Protein AF-W4GWV2-F1 (afdb_monomer_lite)

Sequence (86 aa):
MPSLLTHDEPAAASADTNLKWRVDVVLHTKEQTNVQEPKALVELSSQEAEGNTVRMQMSRAQVSEVLREFEKIQQLIDARQKAKAN

Secondary structure (DSSP, 8-state):
------------------EEEEEEEE----STT--PPPEEEEEEEESSSTT-EEEEEEEHHHHHHHHHHHHHHHHHHHHHHHHH--

Organism: Aphanomyces astaci (NCBI:txid112090)

Radius of gyration: 21.98 Å; chains: 1; bounding box: 74×21×52 Å

InterPro domains:
  IPR017920 COMM domain [PF07258] (18-73)
  IPR017920 COMM domain [PS51269] (15-81)

pLDDT: mean 71.13, std 16.31, range [37.31, 92.06]

Structure (mmCIF, N/CA/C/O backbone):
data_AF-W4GWV2-F1
#
_entry.id   AF-W4GWV2-F1
#
loop_
_atom_site.group_PDB
_atom_site.id
_atom_site.type_symbol
_atom_site.label_atom_id
_atom_site.label_alt_id
_atom_site.label_comp_id
_atom_site.label_asym_id
_atom_site.label_entity_id
_atom_site.label_seq_id
_atom_site.pdbx_PDB_ins_code
_atom_site.Cartn_x
_atom_site.Cartn_y
_atom_site.Cartn_z
_atom_site.occupancy
_atom_site.B_iso_or_equiv
_atom_site.auth_seq_id
_atom_site.auth_comp_id
_atom_site.auth_asym_id
_atom_site.auth_atom_id
_atom_site.pdbx_PDB_model_num
ATOM 1 N N . MET A 1 1 ? 53.413 16.100 -18.129 1.00 44.59 1 MET A N 1
ATOM 2 C CA . MET A 1 1 ? 52.223 15.279 -18.430 1.00 44.59 1 MET A CA 1
ATOM 3 C C . MET A 1 1 ? 51.526 15.012 -17.103 1.00 44.59 1 MET A C 1
ATOM 5 O O . MET A 1 1 ? 52.135 14.326 -16.292 1.00 44.59 1 MET A O 1
ATOM 9 N N . PRO A 1 2 ? 50.371 15.626 -16.794 1.00 40.44 2 PRO A N 1
ATOM 10 C CA . PRO A 1 2 ? 49.672 15.339 -15.548 1.00 40.44 2 PRO A CA 1
ATOM 11 C C . PRO A 1 2 ? 48.962 13.986 -15.671 1.00 40.44 2 PRO A C 1
ATOM 13 O O . PRO A 1 2 ? 48.315 13.706 -16.680 1.00 40.44 2 PRO A O 1
ATOM 16 N N . SER A 1 3 ? 49.148 13.137 -14.665 1.00 41.41 3 SER A N 1
ATOM 17 C CA . SER A 1 3 ? 48.563 11.802 -14.580 1.00 41.41 3 SER A CA 1
ATOM 18 C C . SER A 1 3 ? 47.037 11.865 -14.565 1.00 41.41 3 SER A C 1
ATOM 20 O O . SER A 1 3 ? 46.443 12.592 -13.770 1.00 41.41 3 SER A O 1
ATOM 22 N N . LEU A 1 4 ? 46.418 11.068 -15.436 1.00 48.50 4 LEU A N 1
ATOM 23 C CA . LEU A 1 4 ? 44.998 10.743 -15.400 1.00 48.50 4 LEU A CA 1
ATOM 24 C C . LEU A 1 4 ? 44.701 10.019 -14.084 1.00 48.50 4 LEU A C 1
ATOM 26 O O . LEU A 1 4 ? 45.130 8.887 -13.877 1.00 48.50 4 LEU A O 1
ATOM 30 N N . LEU A 1 5 ? 43.979 10.695 -13.194 1.00 48.19 5 LEU A N 1
ATOM 31 C CA . LEU A 1 5 ? 43.284 10.073 -12.077 1.00 48.19 5 LEU A CA 1
ATOM 32 C C . LEU A 1 5 ? 42.195 9.166 -12.659 1.00 48.19 5 LEU A C 1
ATOM 34 O O . LEU A 1 5 ? 41.102 9.620 -12.986 1.00 48.19 5 LEU A O 1
ATOM 38 N N . THR A 1 6 ? 42.499 7.882 -12.806 1.00 48.97 6 THR A N 1
ATOM 39 C CA . THR A 1 6 ? 41.485 6.831 -12.863 1.00 48.97 6 THR A CA 1
ATOM 40 C C . THR A 1 6 ? 40.759 6.818 -11.520 1.00 48.97 6 THR A C 1
ATOM 42 O O . THR A 1 6 ? 41.253 6.259 -10.543 1.00 48.97 6 THR A O 1
ATOM 45 N N . HIS A 1 7 ? 39.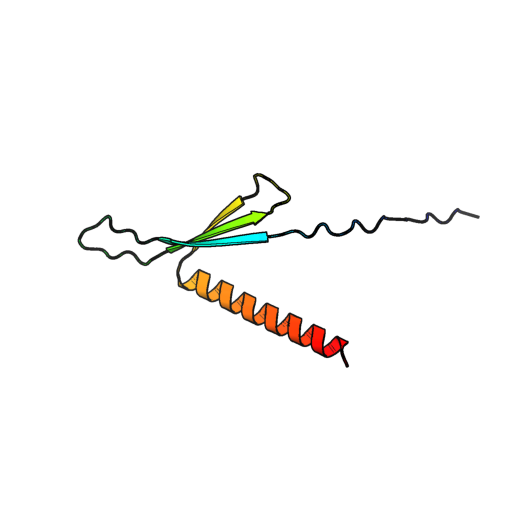604 7.485 -11.462 1.00 39.06 7 HIS A N 1
ATOM 46 C CA . HIS A 1 7 ? 38.550 7.150 -10.508 1.00 39.06 7 HIS A CA 1
ATOM 47 C C . HIS A 1 7 ? 37.998 5.784 -10.925 1.00 39.06 7 HIS A C 1
ATOM 49 O O . HIS A 1 7 ? 37.024 5.687 -11.666 1.00 39.06 7 HIS A O 1
ATOM 55 N N . ASP A 1 8 ? 38.689 4.728 -10.504 1.00 37.31 8 ASP A N 1
ATOM 56 C CA . ASP A 1 8 ? 38.107 3.395 -10.404 1.00 37.31 8 ASP A CA 1
ATOM 57 C C . ASP A 1 8 ? 37.257 3.412 -9.127 1.00 37.31 8 ASP A C 1
ATOM 59 O O . ASP A 1 8 ? 37.692 3.049 -8.034 1.00 37.31 8 ASP A O 1
ATOM 63 N N . GLU A 1 9 ? 36.085 4.036 -9.236 1.00 42.56 9 GLU A N 1
ATOM 64 C CA . GLU A 1 9 ? 35.045 3.919 -8.227 1.00 42.56 9 GLU A CA 1
ATOM 65 C C . GLU A 1 9 ? 34.475 2.510 -8.406 1.00 42.56 9 GLU A C 1
ATOM 67 O O . GLU A 1 9 ? 33.924 2.217 -9.474 1.00 42.56 9 GLU A O 1
ATOM 72 N N . PRO A 1 10 ? 34.638 1.593 -7.435 1.00 41.59 10 PRO A N 1
ATOM 73 C CA . PRO A 1 10 ? 34.028 0.291 -7.574 1.00 41.59 10 PRO A C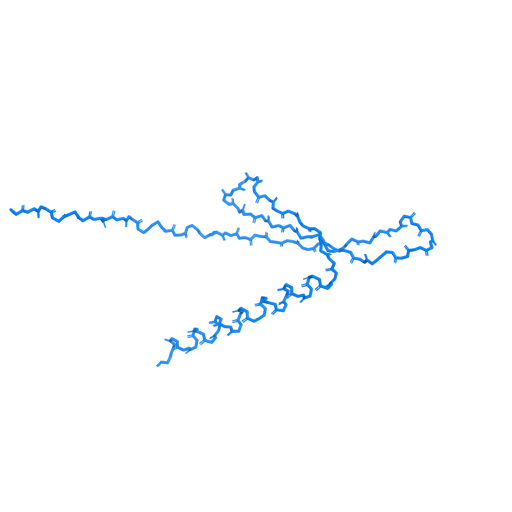A 1
ATOM 74 C C . PRO A 1 10 ? 32.526 0.540 -7.609 1.00 41.59 10 PRO A C 1
ATOM 76 O O . PRO A 1 10 ? 31.974 1.137 -6.684 1.00 41.59 10 PRO A O 1
ATOM 79 N N . ALA A 1 11 ? 31.873 0.094 -8.683 1.00 43.75 11 ALA A N 1
ATOM 80 C CA . ALA A 1 11 ? 30.436 -0.084 -8.701 1.00 43.75 11 ALA A CA 1
ATOM 81 C C . ALA A 1 11 ? 30.111 -0.982 -7.507 1.00 43.75 11 ALA A C 1
ATOM 83 O O . ALA A 1 11 ? 30.271 -2.202 -7.574 1.00 43.75 11 ALA A O 1
ATOM 84 N N . ALA A 1 12 ? 29.750 -0.358 -6.383 1.00 41.06 12 ALA A N 1
ATOM 85 C CA . ALA A 1 12 ? 29.200 -1.046 -5.243 1.00 41.06 12 ALA A CA 1
ATOM 86 C C . ALA A 1 12 ? 28.028 -1.826 -5.818 1.00 41.06 12 ALA A C 1
ATOM 88 O O . ALA A 1 12 ? 27.057 -1.228 -6.291 1.00 41.06 12 ALA A O 1
ATOM 89 N N . ALA A 1 13 ? 28.184 -3.151 -5.888 1.00 42.47 13 ALA A N 1
ATOM 90 C CA . ALA A 1 13 ? 27.082 -4.052 -6.139 1.00 42.47 13 ALA A CA 1
ATOM 91 C C . ALA A 1 13 ? 25.974 -3.559 -5.218 1.00 42.47 13 ALA A C 1
ATOM 93 O O . ALA A 1 13 ? 26.167 -3.520 -4.002 1.00 42.47 13 ALA A O 1
ATOM 94 N N . SER A 1 14 ? 24.907 -3.029 -5.813 1.00 50.84 14 SER A N 1
ATOM 95 C CA . SER A 1 14 ? 23.761 -2.538 -5.069 1.00 50.84 14 SER A CA 1
ATOM 96 C C . SER A 1 14 ? 23.276 -3.761 -4.322 1.00 50.84 14 SER A C 1
ATOM 98 O O . SER A 1 14 ? 22.728 -4.672 -4.936 1.00 50.84 14 SER A O 1
ATOM 100 N N . ALA A 1 15 ? 23.616 -3.848 -3.036 1.00 52.34 15 ALA A N 1
ATOM 101 C CA . ALA A 1 15 ? 23.077 -4.872 -2.173 1.00 52.34 15 ALA A CA 1
ATOM 102 C C . ALA A 1 15 ? 21.564 -4.774 -2.352 1.00 52.34 15 ALA A C 1
ATOM 104 O O . ALA A 1 15 ? 21.019 -3.668 -2.313 1.00 52.34 15 ALA A O 1
ATOM 105 N N . ASP A 1 16 ? 20.935 -5.888 -2.729 1.00 53.91 16 ASP A N 1
ATOM 106 C CA . ASP A 1 16 ? 19.507 -5.939 -3.009 1.00 53.91 16 ASP A CA 1
ATOM 107 C C . ASP A 1 16 ? 18.769 -5.448 -1.761 1.00 53.91 16 ASP A C 1
ATOM 109 O O . ASP A 1 16 ? 18.534 -6.209 -0.816 1.00 53.91 16 ASP A O 1
ATOM 113 N N . THR A 1 17 ? 18.443 -4.152 -1.743 1.00 62.22 17 THR A N 1
ATOM 114 C CA . THR A 1 17 ? 17.802 -3.498 -0.612 1.00 62.22 17 THR A CA 1
ATOM 115 C C . THR A 1 17 ? 16.379 -4.024 -0.546 1.00 62.22 17 THR A C 1
ATOM 117 O O . THR A 1 17 ? 15.451 -3.514 -1.175 1.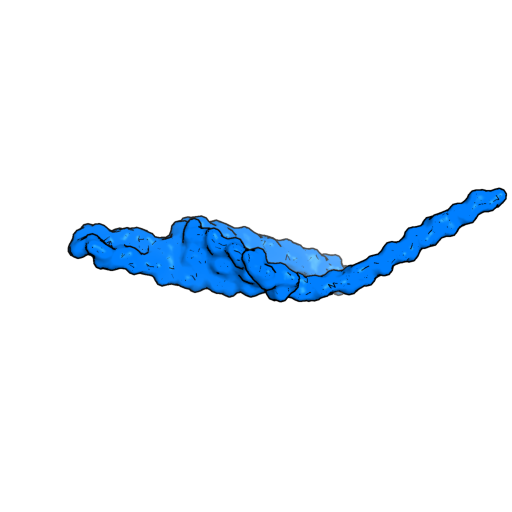00 62.22 17 THR A O 1
ATOM 120 N N . ASN A 1 18 ? 16.215 -5.114 0.193 1.00 64.25 18 ASN A N 1
ATOM 121 C CA . ASN A 1 18 ? 14.945 -5.790 0.344 1.00 64.25 18 ASN A CA 1
ATOM 122 C C . ASN A 1 18 ? 14.078 -5.010 1.334 1.00 64.25 18 ASN A C 1
ATOM 124 O O . ASN A 1 18 ? 14.326 -5.006 2.544 1.00 64.25 18 ASN A O 1
ATOM 128 N N . LEU A 1 19 ? 13.045 -4.357 0.802 1.00 69.25 19 LEU A N 1
ATOM 129 C CA . LEU A 1 19 ? 12.015 -3.686 1.583 1.00 69.25 19 LEU A CA 1
ATOM 130 C C . LEU A 1 19 ? 10.858 -4.657 1.837 1.00 69.25 19 LEU A C 1
ATOM 132 O O . LEU A 1 19 ? 10.172 -5.081 0.906 1.00 69.25 19 LEU A O 1
ATOM 136 N N . LYS A 1 20 ? 10.616 -4.995 3.105 1.00 76.25 20 LYS A N 1
ATOM 137 C CA . LYS A 1 20 ? 9.450 -5.784 3.517 1.00 76.25 20 LYS A CA 1
ATOM 138 C C . LYS A 1 20 ? 8.381 -4.859 4.069 1.00 76.25 20 LYS A C 1
ATOM 140 O O . LYS A 1 20 ? 8.680 -3.961 4.857 1.00 76.25 20 LYS A O 1
ATOM 145 N N . TRP A 1 21 ? 7.132 -5.104 3.681 1.00 74.50 21 TRP A N 1
ATOM 146 C CA . TRP A 1 21 ? 5.994 -4.338 4.168 1.00 74.50 21 TRP A CA 1
ATOM 147 C C . TRP A 1 21 ? 4.855 -5.239 4.652 1.00 74.50 21 TRP A C 1
ATOM 149 O O . TRP A 1 21 ? 4.629 -6.313 4.096 1.00 74.50 21 TRP A O 1
ATOM 159 N N . ARG A 1 22 ? 4.148 -4.812 5.706 1.00 76.88 22 ARG A N 1
ATOM 160 C CA . ARG A 1 22 ? 2.934 -5.469 6.228 1.00 76.88 22 ARG A CA 1
ATOM 161 C C . ARG A 1 22 ? 1.837 -4.434 6.441 1.00 76.88 22 ARG A C 1
ATOM 163 O O . ARG A 1 22 ? 2.128 -3.334 6.906 1.00 76.88 22 ARG A O 1
ATOM 170 N N . VAL A 1 23 ? 0.596 -4.801 6.117 1.00 75.12 23 VAL A N 1
ATOM 171 C CA . VAL A 1 23 ? -0.600 -3.998 6.400 1.00 75.12 23 VAL A CA 1
ATOM 172 C C . VAL A 1 23 ? -1.540 -4.782 7.302 1.00 75.12 23 VAL A C 1
ATOM 174 O O . VAL A 1 23 ? -2.066 -5.812 6.891 1.00 75.12 23 VAL A O 1
ATOM 177 N N . ASP A 1 24 ? -1.776 -4.262 8.504 1.00 78.12 24 ASP A N 1
ATOM 178 C CA . ASP A 1 24 ? -2.735 -4.818 9.459 1.00 78.12 24 ASP A CA 1
ATOM 179 C C . ASP A 1 24 ? -3.975 -3.914 9.540 1.00 78.12 24 ASP A C 1
ATOM 181 O O . ASP A 1 24 ? -3.849 -2.699 9.689 1.00 78.12 24 ASP A O 1
ATOM 185 N N . VAL A 1 25 ? -5.183 -4.481 9.455 1.00 76.75 25 VAL A N 1
ATOM 186 C CA . VAL A 1 25 ? -6.439 -3.724 9.614 1.00 76.75 25 VAL A CA 1
ATOM 187 C C . VAL A 1 25 ? -6.876 -3.769 11.077 1.00 76.75 25 VAL A C 1
ATOM 189 O O . VAL A 1 25 ? -7.119 -4.840 11.629 1.00 76.75 25 VAL A O 1
ATOM 192 N N . VAL A 1 26 ? -6.999 -2.601 11.705 1.00 78.06 26 VAL A N 1
ATOM 193 C CA . VAL A 1 26 ? -7.339 -2.448 13.123 1.00 78.06 26 VAL A CA 1
ATOM 194 C C . VAL A 1 26 ? -8.759 -1.908 13.267 1.00 78.06 26 VAL A C 1
ATOM 196 O O . VAL A 1 26 ? -9.088 -0.843 12.743 1.00 78.06 26 VAL A O 1
ATOM 199 N N . LEU A 1 27 ? -9.588 -2.641 14.015 1.00 73.94 27 LEU A N 1
ATOM 200 C CA . LEU A 1 27 ? -10.951 -2.265 14.395 1.00 73.94 27 LEU A CA 1
ATOM 201 C C . LEU A 1 27 ? -10.973 -1.904 15.884 1.00 73.94 27 LEU A C 1
ATOM 203 O O . LEU A 1 27 ? -10.694 -2.744 16.740 1.00 73.94 27 LEU A O 1
ATOM 207 N N . HIS A 1 28 ? -11.311 -0.657 16.207 1.00 67.81 28 HIS A N 1
ATOM 208 C CA . HIS A 1 28 ? -11.461 -0.224 17.594 1.00 67.81 28 HIS A CA 1
ATOM 209 C C . HIS A 1 28 ? -12.889 -0.522 18.074 1.00 67.81 28 HIS A C 1
ATOM 211 O O . HIS A 1 28 ? -13.837 0.132 17.657 1.00 67.81 28 HIS A O 1
ATOM 217 N N . THR A 1 29 ? -13.044 -1.508 18.961 1.00 65.75 29 THR A N 1
ATOM 218 C CA . THR A 1 29 ? -14.352 -1.993 19.452 1.00 65.75 29 THR A CA 1
ATOM 219 C C . THR A 1 29 ? -14.731 -1.471 20.845 1.00 65.75 29 THR A C 1
ATOM 221 O O . THR A 1 29 ? -15.668 -1.973 21.460 1.00 65.75 29 THR A O 1
ATOM 224 N N . LYS A 1 30 ? -14.000 -0.484 21.386 1.00 61.56 30 LYS A N 1
ATOM 225 C CA . LYS A 1 30 ? -14.097 -0.089 22.805 1.00 61.56 30 LYS A CA 1
ATOM 226 C C . LYS A 1 30 ? -15.351 0.703 23.203 1.00 61.56 30 LYS A C 1
ATOM 228 O O . LYS A 1 30 ? -15.563 0.872 24.398 1.00 61.56 30 LYS A O 1
ATOM 233 N N . GLU A 1 31 ? -16.197 1.142 22.275 1.00 56.00 31 GLU A N 1
ATOM 234 C CA . GLU A 1 31 ? -17.421 1.882 22.611 1.00 56.00 31 GLU A CA 1
ATOM 235 C C . GLU A 1 31 ? -18.649 1.187 22.016 1.00 56.00 31 GLU A C 1
ATOM 237 O O . GLU A 1 31 ? -18.753 1.032 20.802 1.00 56.00 31 GLU A O 1
ATOM 242 N N . GLN A 1 32 ? -19.588 0.786 22.882 1.00 57.56 32 GLN A N 1
ATOM 243 C CA . GLN A 1 32 ? -20.821 0.038 22.572 1.00 57.56 32 GLN A CA 1
ATOM 244 C C . GLN A 1 32 ? -21.748 0.688 21.523 1.00 57.56 32 GLN A C 1
ATOM 246 O O . GLN A 1 32 ? -22.762 0.096 21.164 1.00 57.56 32 GLN A O 1
ATOM 251 N N . THR A 1 33 ? -21.425 1.873 21.009 1.00 57.28 33 THR A N 1
ATOM 252 C CA . THR A 1 33 ? -22.289 2.639 20.101 1.00 57.28 33 THR A CA 1
ATOM 253 C C . THR A 1 33 ? -21.554 3.364 18.975 1.00 57.28 33 THR A C 1
ATOM 255 O O . THR A 1 33 ? -22.212 4.029 18.181 1.00 57.28 33 THR A O 1
ATOM 258 N N . ASN A 1 34 ? -20.227 3.246 18.856 1.00 55.78 34 ASN A N 1
ATOM 259 C CA . ASN A 1 34 ? -19.472 3.997 17.851 1.00 55.78 34 ASN A CA 1
ATOM 260 C C . ASN A 1 34 ? -18.525 3.066 17.089 1.00 55.78 34 ASN A C 1
ATOM 262 O O . ASN A 1 34 ? -17.407 2.787 17.524 1.00 55.78 34 ASN A O 1
ATOM 266 N N . VAL A 1 35 ? -18.995 2.543 15.953 1.00 60.22 35 VAL A N 1
ATOM 267 C CA . VAL A 1 35 ? -18.152 1.776 15.028 1.00 60.22 35 VAL A CA 1
ATOM 268 C C . VAL A 1 35 ? -17.120 2.744 14.451 1.00 60.22 35 VAL A C 1
ATOM 270 O O . VAL A 1 35 ? -17.424 3.515 13.544 1.00 60.22 35 VAL A O 1
ATOM 273 N N . GLN A 1 36 ? -15.909 2.747 15.007 1.00 65.19 36 GLN A N 1
ATOM 274 C CA . GLN A 1 36 ? -14.818 3.543 14.454 1.00 65.19 36 GLN A CA 1
ATOM 275 C C . GLN A 1 36 ? -14.381 2.957 13.110 1.00 65.19 36 GLN A C 1
ATOM 277 O O . GLN A 1 36 ? -14.299 1.737 12.948 1.00 65.19 36 GLN A O 1
ATOM 282 N N . GLU A 1 37 ? -14.095 3.834 12.146 1.00 72.00 37 GLU A N 1
ATOM 283 C CA . GLU A 1 37 ? -13.613 3.419 10.831 1.00 72.00 37 GLU A CA 1
ATOM 284 C C . GLU A 1 37 ? -12.296 2.628 10.974 1.00 72.00 37 GLU A C 1
ATOM 286 O O . GLU A 1 37 ? -11.400 3.058 11.713 1.00 72.00 37 GLU 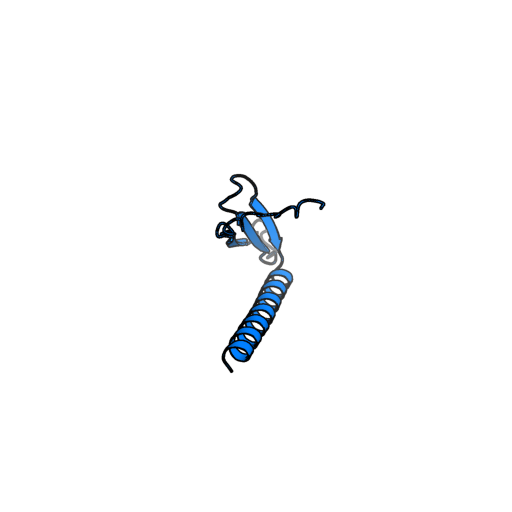A O 1
ATOM 291 N N . PRO A 1 38 ? -12.159 1.475 10.294 1.00 75.50 38 PRO A N 1
ATOM 292 C CA . PRO A 1 38 ? -10.949 0.672 10.358 1.00 75.50 38 PRO A CA 1
ATOM 293 C C . PRO A 1 38 ? -9.733 1.448 9.843 1.00 75.50 38 PRO A C 1
ATOM 295 O O . PRO A 1 38 ? -9.784 2.118 8.808 1.00 75.50 38 PRO A O 1
ATOM 298 N N . LYS A 1 39 ? -8.614 1.312 10.556 1.00 83.38 39 LYS A N 1
ATOM 299 C CA . LYS A 1 39 ? -7.322 1.896 10.173 1.00 83.38 39 LYS A CA 1
ATOM 300 C C . LYS A 1 39 ? -6.360 0.811 9.723 1.00 83.38 39 LYS A C 1
ATOM 302 O O . LYS A 1 39 ? -6.403 -0.307 10.223 1.00 83.38 39 LYS A O 1
ATOM 307 N N . ALA A 1 40 ? -5.472 1.158 8.808 1.00 84.12 40 ALA A N 1
ATOM 308 C CA . ALA A 1 40 ? -4.372 0.314 8.386 1.00 84.12 40 ALA A CA 1
ATOM 309 C C . ALA A 1 40 ? -3.103 0.683 9.157 1.00 84.12 40 ALA A C 1
ATOM 311 O O . ALA A 1 40 ? -2.735 1.854 9.217 1.00 84.12 40 ALA A O 1
ATOM 312 N N . LEU A 1 41 ? -2.419 -0.298 9.729 1.00 84.19 41 LEU A N 1
ATOM 313 C CA . LEU A 1 41 ? -1.067 -0.149 10.247 1.00 84.19 41 LEU A CA 1
ATOM 314 C C . LEU A 1 41 ? -0.098 -0.654 9.180 1.00 84.19 41 LEU A C 1
ATOM 316 O O . LEU A 1 41 ? -0.108 -1.839 8.861 1.00 84.19 41 LEU A O 1
ATOM 320 N N . VAL A 1 42 ? 0.716 0.243 8.635 1.00 82.69 42 VAL A N 1
ATOM 321 C CA . VAL A 1 42 ? 1.746 -0.070 7.647 1.00 82.69 42 VAL A CA 1
ATOM 322 C C . VAL A 1 42 ? 3.094 -0.102 8.347 1.00 82.69 42 VAL A C 1
ATOM 324 O O . VAL A 1 42 ? 3.503 0.885 8.961 1.00 82.69 42 VAL A O 1
ATOM 327 N N . GLU A 1 43 ? 3.782 -1.233 8.261 1.00 82.19 43 GLU A N 1
ATOM 328 C CA . GLU A 1 43 ? 5.149 -1.396 8.747 1.00 82.19 43 GLU A CA 1
ATOM 329 C C . GLU A 1 43 ? 6.082 -1.595 7.556 1.00 82.19 43 GLU A C 1
ATOM 331 O O . GLU A 1 43 ? 5.839 -2.483 6.745 1.00 82.19 43 GLU A O 1
ATOM 336 N N . LEU A 1 44 ? 7.126 -0.774 7.453 1.00 82.25 44 LEU A N 1
ATOM 337 C CA . LEU A 1 44 ? 8.182 -0.853 6.448 1.00 82.25 44 LEU A CA 1
ATOM 338 C C . LEU A 1 44 ? 9.488 -1.194 7.162 1.00 82.25 44 LEU A C 1
ATOM 340 O O . LEU A 1 44 ? 9.945 -0.415 7.997 1.00 82.25 44 LEU A O 1
ATOM 344 N N . SER A 1 45 ? 10.083 -2.340 6.843 1.00 78.44 45 SER A N 1
ATOM 345 C CA . SER A 1 45 ? 11.378 -2.757 7.387 1.00 78.44 45 SER A CA 1
ATOM 346 C C . SER A 1 45 ? 12.386 -2.979 6.263 1.00 78.44 45 SER A C 1
ATOM 348 O O . SER A 1 45 ? 12.103 -3.664 5.277 1.00 78.44 45 SER A O 1
ATOM 350 N N . SER A 1 46 ? 13.565 -2.374 6.414 1.00 75.12 46 SER A N 1
ATOM 351 C CA . SER A 1 46 ? 14.736 -2.698 5.599 1.00 75.12 46 SER A CA 1
ATOM 352 C C . SER A 1 46 ? 15.525 -3.806 6.284 1.00 75.12 46 SER A C 1
ATOM 354 O O . SER A 1 46 ? 15.774 -3.737 7.487 1.00 75.12 46 SER A O 1
ATOM 356 N N . GLN A 1 47 ? 15.924 -4.824 5.522 1.00 64.69 47 GLN A N 1
ATOM 357 C CA . GLN A 1 47 ? 16.721 -5.935 6.044 1.00 64.69 47 GLN A CA 1
ATOM 358 C C . GLN A 1 47 ? 18.172 -5.529 6.374 1.00 64.69 47 GLN A C 1
ATOM 360 O O . GLN A 1 47 ? 18.811 -6.182 7.189 1.00 64.69 47 GLN A O 1
ATOM 365 N N . GLU A 1 48 ? 18.683 -4.452 5.772 1.00 62.50 48 GLU A N 1
ATOM 366 C CA . GLU A 1 48 ? 20.080 -4.006 5.932 1.00 62.50 48 GLU A CA 1
ATOM 367 C C . GLU A 1 48 ? 20.293 -3.083 7.135 1.00 62.50 48 GLU A C 1
ATOM 369 O O . GLU A 1 48 ? 21.403 -2.956 7.645 1.00 62.50 48 GLU A O 1
ATOM 374 N N . ALA A 1 49 ? 19.223 -2.446 7.605 1.00 61.72 49 ALA A N 1
ATOM 375 C CA . ALA A 1 49 ? 19.248 -1.570 8.763 1.00 61.72 49 ALA A CA 1
ATOM 376 C C . ALA A 1 49 ? 18.365 -2.182 9.849 1.00 61.72 49 ALA A C 1
ATOM 378 O O . ALA A 1 49 ? 17.226 -1.749 10.048 1.00 61.72 49 ALA A O 1
ATOM 379 N N . GLU A 1 50 ? 18.883 -3.208 10.535 1.00 58.44 50 GLU A N 1
ATOM 380 C CA . GLU A 1 50 ? 18.262 -3.738 11.751 1.00 58.44 50 GLU A CA 1
ATOM 381 C C . GLU A 1 50 ? 17.996 -2.570 12.716 1.00 58.44 50 GLU A C 1
ATOM 383 O O . GLU A 1 50 ? 18.912 -1.958 13.260 1.00 58.44 50 GLU A O 1
ATOM 388 N N . GLY A 1 51 ? 16.719 -2.204 12.862 1.00 63.88 51 GLY A N 1
ATOM 389 C CA . GLY A 1 51 ? 16.271 -1.071 13.677 1.00 63.88 51 GLY A CA 1
ATOM 390 C C . GLY A 1 51 ? 15.604 0.075 12.908 1.00 63.88 51 GLY A C 1
ATOM 391 O O . GLY A 1 51 ? 14.879 0.852 13.525 1.00 63.88 51 GLY A O 1
ATOM 392 N N . ASN A 1 52 ? 15.739 0.162 11.579 1.00 71.25 52 ASN A N 1
ATOM 393 C CA . ASN A 1 52 ? 15.056 1.186 10.781 1.00 71.25 52 ASN A CA 1
ATOM 394 C C . ASN A 1 52 ? 13.695 0.677 10.285 1.00 71.25 52 ASN A C 1
ATOM 396 O O . ASN A 1 52 ? 13.496 0.376 9.107 1.00 71.25 52 ASN A O 1
ATOM 400 N N . THR A 1 53 ? 12.767 0.508 11.229 1.00 77.75 53 THR A N 1
ATOM 401 C CA . THR A 1 53 ? 11.377 0.147 10.932 1.00 77.75 53 THR A CA 1
ATOM 402 C C . THR A 1 53 ? 10.501 1.389 11.000 1.00 77.75 53 THR A C 1
ATOM 404 O O . THR A 1 53 ? 10.327 1.977 12.068 1.00 77.75 53 THR A O 1
ATOM 407 N N . VAL A 1 54 ? 9.917 1.778 9.870 1.00 83.62 54 VAL A N 1
ATOM 408 C CA . VAL A 1 54 ? 8.959 2.884 9.810 1.00 83.62 54 VAL A CA 1
ATOM 409 C C . VAL A 1 54 ? 7.557 2.317 9.983 1.00 83.62 54 VAL A C 1
ATOM 411 O O . VAL A 1 54 ? 7.128 1.450 9.224 1.00 83.62 54 VAL A O 1
ATOM 414 N N . ARG A 1 55 ? 6.834 2.806 10.993 1.00 85.06 55 ARG A N 1
ATOM 415 C CA . ARG A 1 55 ? 5.438 2.441 11.257 1.00 85.06 55 ARG A CA 1
ATOM 416 C C . ARG A 1 55 ? 4.533 3.635 11.040 1.00 85.06 55 ARG A C 1
ATOM 418 O O . ARG A 1 55 ? 4.775 4.706 11.589 1.00 85.06 55 ARG A O 1
ATOM 425 N N . MET A 1 56 ? 3.467 3.434 10.280 1.00 86.25 56 MET A N 1
ATOM 426 C CA . MET A 1 56 ? 2.486 4.468 9.978 1.00 86.25 56 MET A CA 1
ATOM 427 C C . MET A 1 56 ? 1.079 3.915 10.170 1.00 86.25 56 MET A C 1
ATOM 429 O O . MET A 1 56 ? 0.791 2.790 9.776 1.00 86.25 56 MET A O 1
ATOM 433 N N . GLN A 1 57 ? 0.186 4.714 10.750 1.00 87.06 57 GLN A N 1
ATOM 434 C CA . GLN A 1 57 ? -1.247 4.445 10.676 1.00 87.06 57 GLN A CA 1
ATOM 435 C C . GLN A 1 57 ? -1.844 5.246 9.527 1.00 87.06 57 GLN A C 1
ATOM 437 O O . GLN A 1 57 ? -1.604 6.446 9.412 1.00 87.06 57 GLN A O 1
ATOM 442 N N . MET A 1 58 ? -2.634 4.581 8.697 1.00 85.75 58 MET A N 1
ATOM 443 C CA . MET A 1 58 ? -3.279 5.150 7.525 1.00 85.75 58 MET A CA 1
ATOM 444 C C . MET A 1 58 ? -4.784 4.892 7.575 1.00 85.75 58 MET A C 1
ATOM 446 O O . MET A 1 58 ? -5.242 3.851 8.049 1.00 85.75 58 MET A O 1
ATOM 450 N N . SER A 1 59 ? -5.572 5.840 7.078 1.00 87.25 59 SER A N 1
ATOM 451 C CA . SER A 1 59 ? -6.989 5.614 6.800 1.00 87.25 59 SER A CA 1
ATOM 452 C C . SER A 1 59 ? -7.163 4.749 5.550 1.00 87.25 59 SER A C 1
ATOM 454 O O . SER A 1 59 ? -6.246 4.587 4.739 1.00 87.25 59 SER A O 1
ATOM 456 N N . ARG A 1 60 ? -8.379 4.238 5.337 1.00 83.25 60 ARG A N 1
ATOM 457 C CA . ARG A 1 60 ? -8.735 3.524 4.104 1.00 83.25 60 ARG A CA 1
ATOM 458 C C . ARG A 1 60 ? -8.452 4.351 2.844 1.00 83.25 60 ARG A C 1
ATOM 460 O O . ARG A 1 60 ? -7.983 3.800 1.846 1.00 83.25 60 ARG A O 1
ATOM 467 N N . ALA A 1 61 ? -8.740 5.653 2.883 1.00 87.12 61 ALA A N 1
ATOM 468 C CA . ALA A 1 61 ? -8.512 6.553 1.755 1.00 87.12 61 ALA A CA 1
ATOM 469 C C . ALA A 1 61 ? -7.019 6.643 1.405 1.00 87.12 61 ALA A C 1
ATOM 471 O O . ALA A 1 61 ? -6.659 6.474 0.243 1.00 87.12 61 ALA A O 1
ATOM 472 N N . GLN A 1 62 ? -6.161 6.798 2.418 1.00 86.81 62 GLN A N 1
ATOM 473 C CA . GLN A 1 62 ? -4.710 6.889 2.241 1.00 86.81 62 GLN A CA 1
ATOM 474 C C . GLN A 1 62 ? -4.116 5.590 1.682 1.00 86.81 62 GLN A C 1
ATOM 476 O O . GLN A 1 62 ? -3.333 5.633 0.739 1.00 86.81 62 GLN A O 1
ATOM 481 N N . VAL A 1 63 ? -4.532 4.422 2.187 1.00 84.25 63 VAL A N 1
ATOM 482 C CA . VAL A 1 63 ? -4.080 3.130 1.631 1.00 84.25 63 VAL A CA 1
ATOM 483 C C . VAL A 1 63 ? -4.499 2.977 0.173 1.00 84.25 63 VAL A C 1
ATOM 485 O O . VAL A 1 63 ? -3.710 2.545 -0.662 1.00 84.25 63 VAL A O 1
ATOM 488 N N . SER A 1 64 ? -5.738 3.352 -0.147 1.00 86.88 64 SER A N 1
ATOM 489 C CA . SER A 1 64 ? -6.255 3.253 -1.516 1.00 86.88 6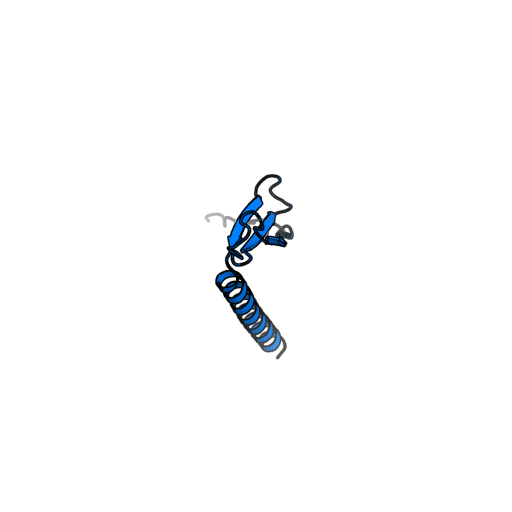4 SER A CA 1
ATOM 490 C C . SER A 1 64 ? -5.479 4.149 -2.484 1.00 86.88 64 SER A C 1
ATOM 492 O O . SER A 1 64 ? -5.259 3.766 -3.629 1.00 86.88 64 SER A O 1
ATOM 494 N N . GLU A 1 65 ? -5.062 5.330 -2.033 1.00 90.25 65 GLU A N 1
ATOM 495 C CA . GLU A 1 65 ? -4.232 6.249 -2.810 1.00 90.25 65 GLU A CA 1
ATOM 496 C C . GLU A 1 65 ? -2.834 5.673 -3.056 1.00 90.25 65 GLU A C 1
ATOM 498 O O . GLU A 1 65 ? -2.410 5.589 -4.206 1.00 90.25 65 GLU A O 1
ATOM 503 N N . VAL A 1 66 ? -2.167 5.170 -2.012 1.00 84.81 66 VAL A N 1
ATOM 504 C CA . VAL A 1 66 ? -0.841 4.540 -2.130 1.00 84.81 66 VAL A CA 1
ATOM 505 C C . VAL A 1 66 ? -0.861 3.370 -3.121 1.00 84.81 66 VAL A C 1
ATOM 507 O O . VAL A 1 66 ? 0.011 3.275 -3.982 1.00 84.81 66 VAL A O 1
ATOM 510 N N . LEU A 1 67 ? -1.878 2.505 -3.054 1.00 86.12 67 LEU A N 1
ATOM 511 C CA . LEU A 1 67 ? -2.017 1.376 -3.982 1.00 86.12 67 LEU A CA 1
ATOM 512 C C . LEU A 1 67 ? -2.212 1.830 -5.437 1.00 86.12 67 LEU A C 1
ATOM 514 O O . LEU A 1 67 ? -1.627 1.236 -6.342 1.00 86.12 67 LEU A O 1
ATOM 518 N N . ARG A 1 68 ? -2.988 2.896 -5.671 1.00 90.12 68 ARG A N 1
ATOM 519 C CA . ARG A 1 68 ? -3.162 3.470 -7.016 1.00 90.12 68 ARG A CA 1
ATOM 520 C C . ARG A 1 68 ? -1.866 4.058 -7.558 1.00 90.12 68 ARG A C 1
ATOM 522 O O . ARG A 1 68 ? -1.584 3.911 -8.744 1.00 90.12 68 ARG A O 1
ATOM 529 N N . GLU A 1 69 ? -1.082 4.725 -6.718 1.00 87.69 69 GLU A N 1
ATOM 530 C CA . GLU A 1 69 ? 0.220 5.249 -7.134 1.00 87.69 69 GLU A CA 1
ATOM 531 C C . GLU A 1 69 ? 1.194 4.116 -7.484 1.00 87.69 69 GLU A C 1
ATOM 533 O O . GLU A 1 69 ? 1.872 4.193 -8.509 1.00 87.69 69 GLU A O 1
ATOM 538 N N . PHE A 1 70 ? 1.206 3.014 -6.725 1.00 87.50 70 PHE A N 1
ATOM 539 C CA . PHE A 1 70 ? 2.007 1.840 -7.088 1.00 87.50 70 PHE A CA 1
ATOM 540 C C . PHE A 1 70 ? 1.587 1.214 -8.418 1.00 87.50 70 PHE A C 1
ATOM 542 O O . PHE A 1 70 ? 2.452 0.856 -9.216 1.00 87.50 70 PHE A O 1
ATOM 549 N N . GLU A 1 71 ? 0.287 1.132 -8.701 1.00 90.88 71 GLU A N 1
ATOM 550 C CA . GLU A 1 71 ? -0.203 0.638 -9.989 1.00 90.88 71 GLU A CA 1
ATOM 551 C C . GLU A 1 71 ? 0.295 1.506 -11.157 1.00 90.88 71 GLU A C 1
ATOM 553 O O . GLU A 1 71 ? 0.797 0.983 -12.153 1.00 90.88 71 GLU A O 1
ATOM 558 N N . LYS A 1 72 ? 0.244 2.837 -11.017 1.00 91.94 72 LYS A N 1
ATOM 559 C CA . LYS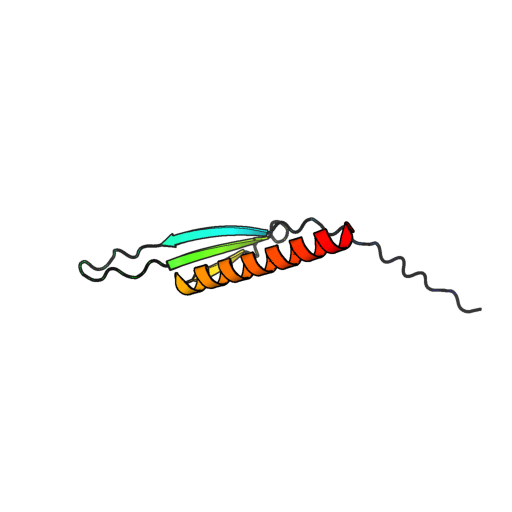 A 1 72 ? 0.789 3.762 -12.025 1.00 91.94 72 LYS A CA 1
ATOM 560 C C . LYS A 1 72 ? 2.293 3.575 -12.218 1.00 91.94 72 LYS A C 1
ATOM 562 O O . LYS A 1 72 ? 2.769 3.562 -13.353 1.00 91.94 72 LYS A O 1
ATOM 567 N N . ILE A 1 73 ? 3.046 3.425 -11.128 1.00 87.94 73 ILE A N 1
ATOM 568 C CA . ILE A 1 73 ? 4.494 3.186 -11.190 1.00 87.94 73 ILE A CA 1
ATOM 569 C C . ILE A 1 73 ? 4.782 1.881 -11.940 1.00 87.94 73 ILE A C 1
ATOM 571 O O . ILE A 1 73 ? 5.641 1.874 -12.822 1.00 87.94 73 ILE A O 1
ATOM 575 N N . GLN A 1 74 ? 4.032 0.809 -11.666 1.00 88.69 74 GLN A N 1
ATOM 576 C CA . GLN A 1 74 ? 4.184 -0.461 -12.378 1.00 88.69 74 GLN A CA 1
ATOM 577 C C . GLN A 1 74 ? 3.914 -0.304 -13.879 1.00 88.69 74 GLN A C 1
ATOM 579 O O . GLN A 1 74 ? 4.719 -0.745 -14.697 1.00 88.69 74 GLN A O 1
ATOM 584 N N . GLN A 1 75 ? 2.844 0.402 -14.258 1.00 91.94 75 GLN A N 1
ATOM 585 C CA . GLN A 1 75 ? 2.537 0.678 -15.666 1.00 91.94 75 GLN A CA 1
ATOM 586 C C . GLN A 1 75 ? 3.676 1.432 -16.373 1.00 91.94 75 GLN A C 1
ATOM 588 O O . GLN A 1 75 ? 4.009 1.127 -17.521 1.00 91.94 75 GLN A O 1
ATOM 593 N N . LEU A 1 76 ? 4.311 2.395 -15.694 1.00 90.56 76 LEU A N 1
ATOM 594 C CA . LEU A 1 76 ? 5.461 3.133 -16.227 1.00 90.56 76 LEU A CA 1
ATOM 595 C C . LEU A 1 76 ? 6.711 2.252 -16.374 1.00 90.56 76 LEU A C 1
ATOM 597 O O . LEU A 1 76 ? 7.446 2.397 -17.355 1.00 90.56 76 LEU A O 1
ATOM 601 N N . ILE A 1 77 ? 6.959 1.347 -15.422 1.00 89.19 77 ILE A N 1
ATOM 602 C CA . ILE A 1 77 ? 8.059 0.374 -15.491 1.00 89.19 77 ILE A CA 1
ATOM 603 C C . ILE A 1 77 ? 7.855 -0.554 -16.692 1.00 89.19 77 ILE A C 1
ATOM 605 O O . ILE A 1 77 ? 8.758 -0.676 -17.524 1.00 89.19 77 ILE A O 1
ATOM 609 N N . ASP A 1 78 ? 6.662 -1.129 -16.834 1.00 92.06 78 ASP A N 1
ATOM 610 C CA . ASP A 1 78 ? 6.324 -2.047 -17.925 1.00 92.06 78 ASP A CA 1
ATOM 611 C C . ASP A 1 78 ? 6.448 -1.364 -19.293 1.00 92.06 78 ASP A C 1
ATOM 613 O O . ASP A 1 78 ? 6.996 -1.935 -20.238 1.00 92.06 78 ASP A O 1
ATOM 617 N N . ALA A 1 79 ? 5.981 -0.115 -19.407 1.00 90.69 79 ALA A N 1
ATOM 618 C CA . ALA A 1 79 ? 6.110 0.673 -20.629 1.00 90.69 79 ALA A CA 1
ATOM 619 C C . ALA A 1 79 ? 7.583 0.915 -21.001 1.00 90.69 79 ALA A C 1
ATOM 621 O O . ALA A 1 79 ? 7.962 0.755 -22.162 1.00 90.69 79 ALA A O 1
ATOM 622 N N . ARG A 1 80 ? 8.437 1.245 -20.021 1.00 87.81 80 ARG A N 1
ATOM 623 C CA . ARG A 1 80 ? 9.881 1.429 -20.243 1.00 87.81 80 ARG A CA 1
ATOM 624 C C . ARG A 1 80 ? 10.586 0.136 -20.636 1.00 87.81 80 ARG A C 1
ATOM 626 O O . ARG A 1 80 ? 11.480 0.177 -21.476 1.00 87.81 80 ARG A O 1
ATOM 633 N N . GLN A 1 81 ? 10.218 -0.995 -20.041 1.00 87.00 81 GLN A N 1
ATOM 634 C CA . GLN A 1 81 ? 10.802 -2.290 -20.393 1.00 87.00 81 GLN A CA 1
ATOM 635 C C . GLN A 1 81 ? 10.401 -2.717 -21.809 1.00 87.00 81 GLN A C 1
ATOM 637 O O . GLN A 1 81 ? 11.265 -3.107 -22.589 1.00 87.00 81 GLN A O 1
ATOM 642 N N . LYS A 1 82 ? 9.125 -2.547 -22.183 1.00 78.25 82 LYS A N 1
ATOM 643 C CA . LYS A 1 82 ? 8.648 -2.802 -23.553 1.00 78.25 82 LYS A CA 1
ATOM 644 C C . LYS A 1 82 ? 9.327 -1.902 -24.586 1.00 78.25 82 LYS A C 1
ATOM 646 O O . LYS A 1 82 ? 9.675 -2.377 -25.658 1.00 78.25 82 LYS A O 1
ATOM 651 N N . ALA A 1 83 ? 9.567 -0.633 -24.255 1.00 73.00 83 ALA A N 1
ATOM 652 C CA . ALA A 1 83 ? 10.270 0.301 -25.136 1.00 73.00 83 ALA A CA 1
ATOM 653 C C . ALA A 1 83 ? 11.761 -0.027 -25.334 1.00 73.00 83 ALA A C 1
ATOM 655 O O . ALA A 1 83 ? 12.340 0.421 -26.313 1.00 73.00 83 ALA A O 1
ATOM 656 N N . LYS A 1 84 ? 12.388 -0.782 -24.421 1.00 65.12 84 LYS A N 1
ATOM 657 C CA . LYS A 1 84 ? 13.777 -1.257 -24.558 1.00 65.12 84 LYS A CA 1
ATOM 658 C C . LYS A 1 84 ? 13.902 -2.591 -25.305 1.00 65.12 84 LYS A C 1
ATOM 660 O O . LYS A 1 84 ? 15.014 -2.967 -25.659 1.00 65.12 84 LYS A O 1
ATOM 665 N N . ALA A 1 85 ? 12.802 -3.325 -25.465 1.00 61.47 85 ALA A N 1
ATOM 666 C CA . ALA A 1 85 ? 12.773 -4.629 -26.130 1.00 61.47 85 ALA A CA 1
ATOM 667 C C . ALA A 1 85 ? 12.491 -4.540 -27.644 1.00 61.47 85 ALA A C 1
ATOM 669 O O . ALA A 1 85 ? 12.596 -5.557 -28.328 1.00 61.47 85 ALA A O 1
ATOM 670 N N . ASN A 1 86 ? 12.147 -3.347 -28.141 1.00 51.53 86 ASN A N 1
ATOM 671 C CA . ASN A 1 86 ? 11.982 -3.006 -29.558 1.00 51.53 86 ASN A CA 1
ATOM 672 C C . ASN A 1 86 ? 13.120 -2.092 -30.017 1.00 51.53 86 ASN A C 1
ATOM 674 O O . ASN A 1 86 ? 13.426 -2.127 -31.228 1.00 51.53 86 ASN A O 1
#

Foldseek 3Di:
DDDDPPPPPPPPPPPPFDKDKDWDWDWDPPDPPDGDQIKIWIWIDTPVDPPPIDIDIGGPVRVVVVVVVVVVVVVVVVVVVVVVVD